Protein AF-A0A6J3MBA7-F1 (afdb_monomer)

pLDDT: mean 80.06, std 13.61, range [48.06, 96.38]

Radius of gyration: 18.8 Å; Cα contacts (8 Å, |Δi|>4): 68; chains: 1; bounding box: 49×23×49 Å

Foldseek 3Di:
DVVVVVVVVVVVVVVLVCCLVPDPDPLRHPVVLPDVPVPDPQPDPPDPVSVVRVVSSVVQVVLQVVLLVVLLVLLVVCVVVVLDPPVVSVVLNVQLNVCCVVPNSVVSSVVSVVVSVVSVPDDRPPD

Structure (mmCIF, N/CA/C/O backbone):
data_AF-A0A6J3MBA7-F1
#
_entry.id   AF-A0A6J3MBA7-F1
#
loop_
_atom_site.group_PDB
_atom_site.id
_atom_site.type_symbol
_atom_site.label_atom_id
_atom_site.label_alt_id
_atom_site.label_comp_id
_atom_site.label_asym_id
_atom_site.label_entity_id
_atom_site.label_seq_id
_atom_site.pdbx_PDB_ins_code
_atom_site.Cartn_x
_atom_site.Cartn_y
_atom_site.Cartn_z
_atom_site.occupancy
_atom_site.B_iso_or_equiv
_atom_site.auth_seq_id
_atom_site.auth_comp_id
_atom_site.auth_asym_id
_atom_site.auth_atom_id
_atom_site.pdbx_PDB_model_num
ATOM 1 N N . MET A 1 1 ? -16.866 -9.740 -17.245 1.00 59.69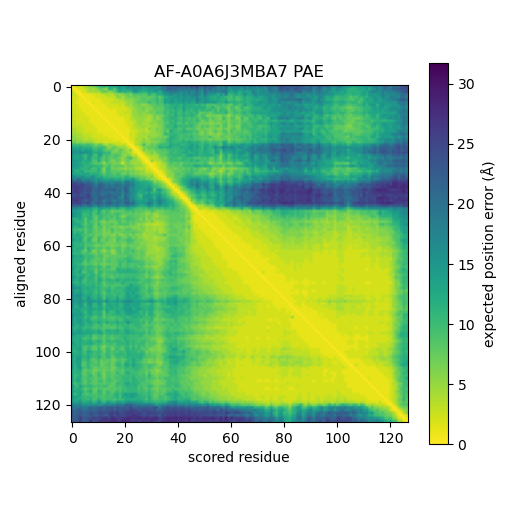 1 MET A N 1
ATOM 2 C CA . MET A 1 1 ? -16.066 -8.520 -17.499 1.00 59.69 1 MET A CA 1
ATOM 3 C C . MET A 1 1 ? -14.992 -8.309 -16.432 1.00 59.69 1 MET A C 1
ATOM 5 O O . MET A 1 1 ? -13.826 -8.290 -16.794 1.00 59.69 1 MET A O 1
ATOM 9 N N . LEU A 1 2 ? -15.342 -8.263 -15.137 1.00 51.62 2 LEU A N 1
ATOM 10 C CA . LEU A 1 2 ? -14.381 -8.080 -14.031 1.00 51.62 2 LEU A CA 1
ATOM 11 C C . LEU A 1 2 ? -13.233 -9.113 -14.023 1.00 51.62 2 LEU A C 1
ATOM 13 O O . LEU A 1 2 ? -12.074 -8.733 -13.914 1.00 51.62 2 LEU A O 1
ATOM 17 N N . ASN A 1 3 ? -13.538 -10.397 -14.247 1.00 66.19 3 ASN A N 1
ATOM 18 C CA . ASN A 1 3 ? -12.523 -11.463 -14.289 1.00 66.19 3 ASN A CA 1
ATOM 19 C C . ASN A 1 3 ? -11.537 -11.323 -15.466 1.00 66.19 3 ASN A C 1
ATOM 21 O O . ASN A 1 3 ? -10.380 -11.706 -15.341 1.00 66.19 3 ASN A O 1
ATOM 25 N N . ILE A 1 4 ? -11.982 -10.760 -16.595 1.00 76.69 4 ILE A N 1
ATOM 26 C CA . ILE A 1 4 ? -11.144 -10.559 -17.788 1.00 76.69 4 ILE A CA 1
ATOM 27 C C . ILE A 1 4 ? -10.196 -9.380 -17.555 1.00 76.69 4 ILE A C 1
ATOM 29 O O . ILE A 1 4 ? -9.001 -9.500 -17.797 1.00 76.69 4 ILE A O 1
ATOM 33 N N . VAL A 1 5 ? -10.718 -8.269 -17.021 1.00 69.62 5 VAL A N 1
ATOM 34 C CA . VAL A 1 5 ? -9.910 -7.093 -16.663 1.00 69.62 5 VAL A CA 1
ATOM 35 C C . VAL A 1 5 ? -8.867 -7.464 -15.609 1.00 69.62 5 VAL A C 1
ATOM 37 O O . VAL A 1 5 ? -7.691 -7.168 -15.787 1.00 69.62 5 VAL A O 1
ATOM 40 N N . PHE A 1 6 ? -9.271 -8.189 -14.561 1.00 68.56 6 PHE A N 1
ATOM 41 C CA . PHE A 1 6 ? -8.347 -8.681 -13.541 1.00 68.56 6 PHE A CA 1
ATOM 42 C C . PHE A 1 6 ? -7.263 -9.590 -14.133 1.00 68.56 6 PHE A C 1
ATOM 44 O O . PHE A 1 6 ? -6.085 -9.398 -13.843 1.00 68.56 6 PHE A O 1
ATOM 51 N N . GLY A 1 7 ? -7.643 -10.539 -14.997 1.00 74.06 7 GLY A N 1
ATOM 52 C CA . GLY A 1 7 ? -6.695 -11.432 -15.666 1.00 74.06 7 GLY A CA 1
ATOM 53 C C . GLY A 1 7 ? -5.671 -10.680 -16.519 1.00 74.06 7 GLY A C 1
ATOM 54 O O . GLY A 1 7 ? -4.479 -10.958 -16.426 1.00 74.06 7 GLY A O 1
ATOM 55 N N . LEU A 1 8 ? -6.108 -9.681 -17.292 1.00 77.94 8 LEU A N 1
ATOM 56 C CA . LEU A 1 8 ? -5.215 -8.840 -18.094 1.00 77.94 8 LEU A CA 1
ATOM 57 C C . LEU A 1 8 ? -4.262 -8.020 -17.216 1.00 77.94 8 LEU A C 1
ATOM 59 O O . LEU A 1 8 ? -3.059 -8.023 -17.464 1.00 77.94 8 LEU A O 1
ATOM 63 N N . CYS A 1 9 ? -4.767 -7.377 -16.159 1.00 72.94 9 CYS A N 1
ATOM 64 C CA . CYS A 1 9 ? -3.930 -6.645 -15.206 1.00 72.94 9 CYS A CA 1
ATOM 65 C C . CYS A 1 9 ? -2.905 -7.560 -14.526 1.00 72.94 9 CYS A C 1
ATOM 67 O O . CYS A 1 9 ? -1.751 -7.172 -14.368 1.00 72.94 9 CYS A O 1
ATOM 69 N N . PHE A 1 10 ? -3.302 -8.780 -14.159 1.00 74.94 10 PHE A N 1
ATOM 70 C CA . PHE A 1 10 ? -2.411 -9.764 -13.553 1.00 74.94 10 PHE A CA 1
ATOM 71 C C . PHE A 1 10 ? -1.298 -10.198 -14.514 1.00 74.94 10 PHE A C 1
ATOM 73 O O . PHE A 1 10 ? -0.133 -10.218 -14.125 1.00 74.94 10 PHE A O 1
ATOM 80 N N . ILE A 1 11 ? -1.627 -10.471 -15.780 1.00 83.31 11 ILE A N 1
ATOM 81 C CA . ILE A 1 11 ? -0.635 -10.816 -16.810 1.00 83.31 11 ILE A CA 1
ATOM 82 C C . ILE A 1 11 ? 0.335 -9.656 -17.041 1.00 83.31 11 ILE A C 1
ATOM 84 O O . ILE A 1 11 ? 1.542 -9.876 -17.071 1.00 83.31 11 ILE A O 1
ATOM 88 N N . VAL A 1 12 ? -0.167 -8.422 -17.154 1.00 81.88 12 VAL A N 1
ATOM 89 C CA . VAL A 1 12 ? 0.680 -7.227 -17.304 1.00 81.88 12 VAL A CA 1
ATOM 90 C C . VAL A 1 12 ? 1.589 -7.053 -16.088 1.00 81.88 12 VAL A C 1
ATOM 92 O O . VAL A 1 12 ? 2.774 -6.769 -16.252 1.00 81.88 12 VAL A O 1
ATOM 95 N N . HIS A 1 13 ? 1.077 -7.277 -14.876 1.00 76.62 13 HIS A N 1
ATOM 96 C CA . HIS A 1 13 ? 1.868 -7.207 -13.651 1.00 76.62 13 HIS A CA 1
ATOM 97 C C . HIS A 1 13 ? 2.972 -8.271 -13.620 1.00 76.62 13 HIS A C 1
ATOM 99 O O . HIS A 1 13 ? 4.121 -7.939 -13.350 1.00 76.62 13 HIS A O 1
ATOM 105 N N . LEU A 1 14 ? 2.661 -9.528 -13.964 1.00 82.00 14 LEU A N 1
ATOM 106 C CA . LEU A 1 14 ? 3.660 -10.596 -14.069 1.00 82.00 14 LEU A CA 1
ATOM 107 C C . LEU A 1 14 ? 4.711 -10.292 -15.139 1.00 82.00 14 LEU A C 1
ATOM 109 O O . LEU A 1 14 ? 5.899 -10.447 -14.875 1.00 82.00 14 LEU A O 1
ATOM 113 N N . ALA A 1 15 ? 4.291 -9.827 -16.316 1.00 82.31 15 ALA A N 1
ATOM 114 C CA . ALA A 1 15 ? 5.194 -9.475 -17.407 1.00 82.31 15 ALA A CA 1
ATOM 115 C C . ALA A 1 15 ? 6.122 -8.313 -17.026 1.00 82.31 15 ALA A C 1
ATOM 117 O O . ALA A 1 15 ? 7.321 -8.370 -17.285 1.00 82.31 15 ALA A O 1
ATOM 118 N N . THR A 1 16 ? 5.584 -7.290 -16.357 1.00 75.81 16 THR A N 1
ATOM 119 C CA . THR A 1 16 ? 6.348 -6.123 -15.892 1.00 75.81 16 THR A CA 1
ATOM 120 C C . THR A 1 16 ? 7.330 -6.522 -14.793 1.00 75.81 16 THR A C 1
ATOM 122 O O . THR A 1 16 ? 8.505 -6.176 -14.862 1.00 75.81 16 THR A O 1
ATOM 125 N N . THR A 1 17 ? 6.880 -7.308 -13.813 1.00 78.50 17 THR A N 1
ATOM 126 C CA . THR A 1 17 ? 7.725 -7.833 -12.733 1.00 78.50 17 THR A CA 1
ATOM 127 C C . THR A 1 17 ? 8.843 -8.711 -13.278 1.00 78.50 17 THR A C 1
ATOM 129 O O . THR A 1 17 ? 9.998 -8.532 -12.898 1.00 78.50 17 THR 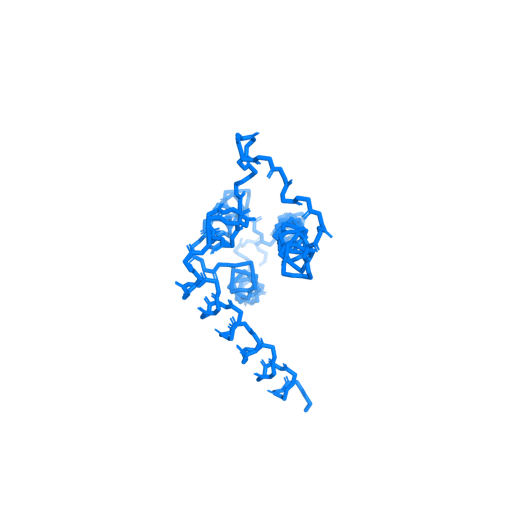A O 1
ATOM 132 N N . TYR A 1 18 ? 8.523 -9.609 -14.214 1.00 81.62 18 TYR A N 1
ATOM 133 C CA . TYR A 1 18 ? 9.512 -10.438 -14.890 1.00 81.62 18 TYR A CA 1
ATOM 134 C C . TYR A 1 18 ? 10.530 -9.577 -15.639 1.00 81.62 18 TYR A C 1
ATOM 136 O O . TYR A 1 18 ? 11.726 -9.724 -15.403 1.00 81.62 18 TYR A O 1
ATOM 144 N N . TRP A 1 19 ? 10.072 -8.626 -16.458 1.00 77.81 19 TRP A N 1
ATOM 145 C CA . TRP A 1 19 ? 10.940 -7.724 -17.214 1.00 77.81 19 TRP A CA 1
ATOM 146 C C . TRP A 1 19 ? 11.915 -6.970 -16.307 1.00 77.81 19 TRP A C 1
ATOM 148 O O . TRP A 1 19 ? 13.122 -7.036 -16.537 1.00 77.81 19 TRP A O 1
ATOM 158 N N . ILE A 1 20 ? 11.419 -6.352 -15.230 1.00 74.12 20 ILE A N 1
ATOM 159 C CA . ILE A 1 20 ? 12.255 -5.638 -14.255 1.00 74.12 20 ILE A CA 1
ATOM 160 C C . ILE A 1 20 ? 13.238 -6.598 -13.573 1.00 74.12 20 ILE A C 1
ATOM 162 O O . ILE A 1 20 ? 14.406 -6.259 -13.427 1.00 74.12 20 ILE A O 1
ATOM 166 N N . SER A 1 21 ? 12.805 -7.806 -13.196 1.00 77.81 21 SER A N 1
ATOM 167 C CA . SER A 1 21 ? 13.676 -8.796 -12.540 1.00 77.81 21 SER A CA 1
ATOM 168 C C . SER A 1 21 ? 14.747 -9.392 -13.463 1.00 77.81 21 SER A C 1
ATOM 170 O O . SER A 1 21 ? 15.823 -9.756 -13.001 1.00 77.81 21 SER A O 1
ATOM 172 N N . SER A 1 22 ? 14.457 -9.484 -14.763 1.00 79.06 22 SER A N 1
ATOM 173 C CA . SER A 1 22 ? 15.363 -10.014 -15.789 1.00 79.06 22 SER A CA 1
ATOM 174 C C . SER A 1 22 ? 16.288 -8.953 -16.392 1.00 79.06 22 SER A C 1
ATOM 176 O O . SER A 1 22 ? 17.202 -9.286 -17.145 1.00 79.06 22 SER A O 1
ATOM 178 N N . SER A 1 23 ? 16.049 -7.674 -16.092 1.00 73.06 23 SER A N 1
ATOM 179 C CA . SER A 1 23 ? 16.841 -6.569 -16.616 1.00 73.06 23 SER A CA 1
ATOM 180 C C . SER A 1 23 ? 18.209 -6.528 -15.940 1.00 73.06 23 SER A C 1
ATOM 182 O O . SER A 1 23 ? 18.315 -6.370 -14.729 1.00 73.06 23 SER A O 1
ATOM 184 N N . SER A 1 24 ? 19.274 -6.602 -16.737 1.00 67.12 24 SER A N 1
ATOM 185 C CA . SER A 1 24 ? 20.655 -6.379 -16.279 1.00 67.12 24 SER A CA 1
ATOM 186 C C . SER A 1 24 ? 21.033 -4.892 -16.230 1.00 67.12 24 SER A C 1
ATOM 188 O O . SER A 1 24 ? 22.195 -4.558 -16.025 1.00 67.12 24 SER A O 1
ATOM 190 N N . SER A 1 25 ? 20.081 -3.993 -16.499 1.00 66.19 25 SER A N 1
ATOM 191 C CA . SER A 1 25 ? 20.318 -2.553 -16.517 1.00 66.19 25 SER A CA 1
ATOM 192 C C . SER A 1 25 ? 20.168 -1.959 -15.121 1.00 66.19 25 SER A C 1
ATOM 194 O O . SER A 1 25 ? 19.090 -2.038 -14.534 1.00 66.19 25 SER A O 1
ATOM 196 N N . ASP A 1 26 ? 21.189 -1.234 -14.660 1.00 64.81 26 ASP A N 1
ATOM 197 C CA . ASP A 1 26 ? 21.142 -0.446 -13.418 1.00 64.81 26 ASP A CA 1
ATOM 198 C C . ASP A 1 26 ? 20.042 0.638 -13.434 1.00 64.81 26 ASP A C 1
ATOM 200 O O . ASP A 1 26 ? 19.675 1.201 -12.398 1.00 64.81 26 ASP A O 1
ATOM 204 N N . ILE A 1 27 ? 19.492 0.946 -14.615 1.00 63.62 27 ILE A N 1
ATOM 205 C CA . ILE A 1 27 ? 18.386 1.891 -14.808 1.00 63.62 27 ILE A CA 1
ATOM 206 C C . ILE A 1 27 ? 17.050 1.296 -14.358 1.00 63.62 27 ILE A C 1
ATOM 208 O O . ILE A 1 27 ? 16.248 1.991 -13.738 1.00 63.62 27 ILE A O 1
ATOM 212 N N . VAL A 1 28 ? 16.829 0.009 -14.622 1.00 64.50 28 VAL A N 1
ATOM 213 C CA . VAL A 1 28 ? 15.550 -0.674 -14.410 1.00 64.50 28 VAL A CA 1
ATOM 214 C C . VAL A 1 28 ? 15.728 -1.675 -13.277 1.00 64.50 28 VAL A C 1
ATOM 216 O O . VAL A 1 28 ? 16.142 -2.808 -13.493 1.00 64.50 28 VAL A O 1
ATOM 219 N N . SER A 1 29 ? 15.424 -1.241 -12.055 1.00 68.88 29 SER A N 1
ATOM 220 C CA . SER A 1 29 ? 15.521 -2.072 -10.854 1.00 68.88 29 SER A CA 1
ATOM 221 C C . SER A 1 29 ? 14.338 -1.834 -9.922 1.00 68.88 29 SER A C 1
ATOM 223 O O . SER A 1 29 ? 13.869 -0.704 -9.765 1.00 68.88 29 SER A O 1
ATOM 225 N N . PHE A 1 30 ? 13.887 -2.900 -9.255 1.00 68.56 30 PHE A N 1
ATOM 226 C CA . PHE A 1 30 ? 12.825 -2.846 -8.249 1.00 68.56 30 PHE A CA 1
ATOM 227 C C . PHE A 1 30 ? 13.131 -1.863 -7.116 1.00 68.56 30 PHE A C 1
ATOM 229 O O . PHE A 1 30 ? 12.233 -1.165 -6.651 1.00 68.56 30 PHE A O 1
ATOM 236 N N . SER A 1 31 ? 1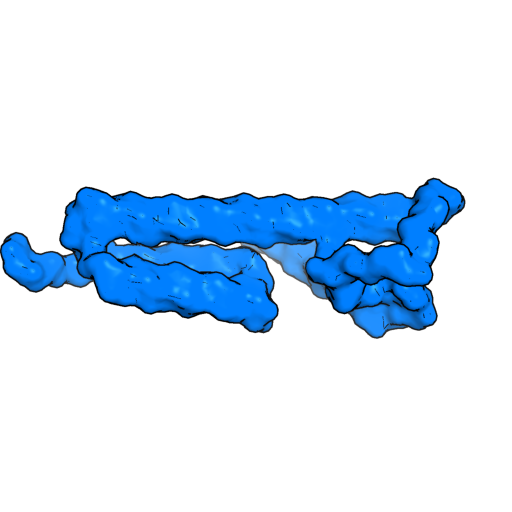4.393 -1.749 -6.695 1.00 66.38 31 SER A N 1
ATOM 237 C CA . SER A 1 31 ? 14.775 -0.812 -5.632 1.00 66.38 31 SER A CA 1
ATOM 238 C C . SER A 1 31 ? 14.590 0.649 -6.054 1.00 66.38 31 SER A C 1
ATOM 240 O O . SER A 1 31 ? 14.219 1.486 -5.231 1.00 66.38 31 SER A O 1
ATOM 242 N N . ARG A 1 32 ? 14.760 0.949 -7.348 1.00 69.00 32 ARG A N 1
ATOM 243 C CA . ARG A 1 32 ? 14.595 2.297 -7.916 1.00 69.00 32 ARG A CA 1
ATOM 244 C C . ARG A 1 32 ? 13.131 2.691 -8.128 1.00 69.00 32 ARG A C 1
ATOM 246 O O . ARG A 1 32 ? 12.849 3.875 -8.289 1.00 69.00 32 ARG A O 1
ATOM 253 N N . LEU A 1 33 ? 12.197 1.735 -8.076 1.00 68.25 33 LEU A N 1
ATOM 254 C CA . LEU A 1 33 ? 10.758 2.034 -8.057 1.00 68.25 33 LEU A CA 1
ATOM 255 C C . LEU A 1 33 ? 10.327 2.697 -6.746 1.00 68.25 33 LEU A C 1
ATOM 257 O O . LEU A 1 33 ? 9.416 3.519 -6.753 1.00 68.25 33 LEU A O 1
ATOM 261 N N . LEU A 1 34 ? 10.979 2.349 -5.633 1.00 65.44 34 LEU A N 1
ATOM 262 C CA . LEU A 1 34 ? 10.583 2.786 -4.291 1.00 65.44 34 LEU A CA 1
ATOM 263 C C . LEU A 1 34 ? 11.518 3.846 -3.702 1.00 65.44 34 LEU A C 1
ATOM 265 O O . LEU A 1 34 ? 11.060 4.710 -2.959 1.00 65.44 34 LEU A O 1
ATOM 269 N N . ILE A 1 35 ? 12.812 3.801 -4.029 1.00 63.88 35 ILE A N 1
ATOM 270 C CA . ILE A 1 35 ? 13.818 4.709 -3.473 1.00 63.88 35 ILE A CA 1
ATOM 271 C C . ILE A 1 35 ? 14.353 5.608 -4.591 1.00 63.88 35 ILE A C 1
ATOM 273 O O . ILE A 1 35 ? 15.048 5.118 -5.489 1.00 63.88 35 ILE A O 1
ATOM 277 N N . PRO A 1 36 ? 14.087 6.927 -4.536 1.00 57.09 36 PRO A N 1
ATOM 278 C CA . PRO A 1 36 ? 14.791 7.903 -5.353 1.00 57.09 36 PRO A CA 1
ATOM 279 C C . PRO A 1 36 ? 16.289 7.840 -5.058 1.00 57.09 36 PRO A C 1
ATOM 281 O O . PRO A 1 36 ? 16.763 8.368 -4.058 1.00 57.09 36 PRO A O 1
ATOM 284 N N . THR A 1 37 ? 17.049 7.152 -5.902 1.00 56.28 37 THR A N 1
ATOM 285 C CA . THR A 1 37 ? 18.509 7.137 -5.800 1.00 56.28 37 THR A CA 1
ATOM 286 C C . THR A 1 37 ? 19.025 8.430 -6.421 1.00 56.28 37 THR A C 1
ATOM 288 O O . THR A 1 37 ? 18.919 8.617 -7.628 1.00 56.28 37 THR A O 1
ATOM 291 N N . TYR A 1 38 ? 19.532 9.336 -5.582 1.00 48.06 38 TYR A N 1
ATOM 292 C CA . TYR A 1 38 ? 19.980 10.679 -5.976 1.00 48.06 38 TYR A CA 1
ATOM 293 C C . TYR A 1 38 ? 21.317 10.670 -6.748 1.00 48.06 38 TYR A C 1
ATOM 295 O O . TYR A 1 38 ? 21.654 11.647 -7.407 1.00 48.06 38 TYR A O 1
ATOM 303 N N . GLU A 1 39 ? 22.081 9.571 -6.677 1.00 48.66 39 GLU A N 1
ATOM 304 C CA . GLU A 1 39 ? 23.466 9.507 -7.181 1.00 48.66 39 GLU A CA 1
ATOM 305 C C . GLU A 1 39 ? 23.629 8.949 -8.601 1.00 48.66 39 GLU A C 1
ATOM 307 O O . GLU A 1 39 ? 24.710 9.039 -9.177 1.00 48.66 39 GLU A O 1
ATOM 312 N N . VAL A 1 40 ? 22.572 8.411 -9.207 1.00 53.28 40 VAL A N 1
ATOM 313 C CA . VAL A 1 40 ? 22.613 7.988 -10.611 1.00 53.28 40 VAL A CA 1
ATOM 314 C C . VAL A 1 40 ? 21.840 9.030 -11.388 1.00 53.28 40 VAL A C 1
ATOM 316 O O . VAL A 1 40 ? 20.647 9.184 -11.127 1.00 53.28 40 VAL A O 1
ATOM 319 N N . ALA A 1 41 ? 22.511 9.742 -12.302 1.00 56.12 41 ALA A N 1
ATOM 320 C CA . ALA A 1 41 ? 21.872 10.706 -13.194 1.00 56.12 41 ALA A CA 1
ATOM 321 C C . ALA A 1 41 ? 20.518 10.141 -13.640 1.00 56.12 41 ALA A C 1
ATOM 323 O O . ALA A 1 41 ? 20.479 9.028 -14.177 1.00 56.12 41 ALA A O 1
ATOM 324 N N . GLU A 1 42 ? 19.425 10.854 -13.323 1.00 55.84 42 GLU A N 1
ATOM 325 C CA . GLU A 1 42 ? 18.085 10.509 -13.810 1.00 55.84 42 GLU A CA 1
ATOM 326 C C . GLU A 1 42 ? 18.264 10.156 -15.286 1.00 55.84 42 GLU A C 1
ATOM 328 O O . GLU A 1 42 ? 18.882 10.954 -16.008 1.00 55.84 42 GLU A O 1
ATOM 333 N N . PRO A 1 43 ? 17.888 8.931 -15.703 1.00 54.31 43 PRO A N 1
ATOM 334 C CA . PRO A 1 43 ? 18.187 8.482 -17.045 1.00 54.31 43 PRO A CA 1
ATOM 335 C C . PRO A 1 43 ? 17.633 9.557 -17.967 1.00 54.31 43 PRO A C 1
ATOM 337 O O . PRO A 1 43 ? 16.446 9.892 -17.888 1.00 54.31 43 PRO A O 1
ATOM 340 N N . ARG A 1 44 ? 18.509 10.181 -18.768 1.00 55.88 44 ARG A N 1
ATOM 341 C CA . ARG A 1 44 ? 18.036 11.102 -19.798 1.00 55.88 44 ARG A CA 1
ATOM 342 C C . ARG A 1 44 ? 16.939 10.336 -20.527 1.00 55.88 44 ARG A C 1
ATOM 344 O O . ARG A 1 44 ? 17.093 9.148 -20.792 1.00 55.88 44 ARG A O 1
ATOM 351 N N . ALA A 1 45 ? 15.799 10.967 -20.779 1.00 57.47 45 ALA A N 1
ATOM 352 C CA . ALA A 1 45 ? 14.686 10.324 -21.475 1.00 57.47 45 ALA A CA 1
ATOM 353 C C . ALA A 1 45 ? 15.013 10.085 -22.969 1.00 57.47 45 ALA A C 1
ATOM 355 O O . ALA A 1 45 ? 14.160 10.243 -23.833 1.00 57.47 45 ALA A O 1
ATOM 356 N N . ASP A 1 46 ? 16.269 9.768 -23.286 1.00 64.94 46 ASP A N 1
ATOM 357 C CA . ASP A 1 46 ? 16.786 9.502 -24.619 1.00 64.94 46 ASP A CA 1
ATOM 358 C C . ASP A 1 46 ? 16.384 8.108 -25.120 1.00 64.94 46 ASP A C 1
ATOM 360 O O . ASP A 1 46 ? 16.426 7.850 -26.322 1.00 64.94 46 ASP A O 1
ATOM 364 N N . THR A 1 47 ? 15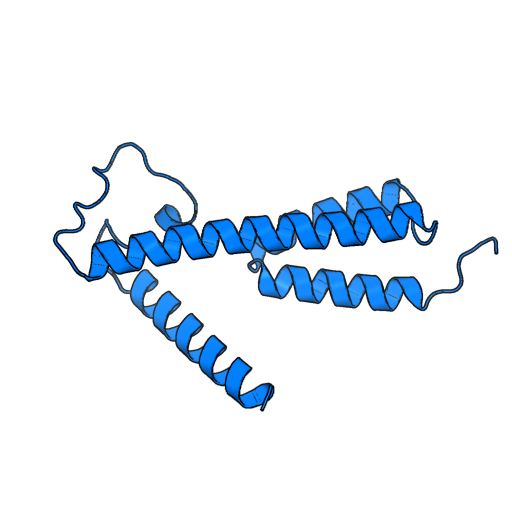.909 7.234 -24.225 1.00 73.62 47 THR A N 1
ATOM 365 C CA . THR A 1 47 ? 15.363 5.919 -24.565 1.00 73.62 47 THR A CA 1
ATOM 366 C C . THR A 1 47 ? 13.912 5.753 -24.104 1.00 73.62 47 THR A C 1
ATOM 368 O O . THR A 1 47 ? 13.514 6.182 -23.019 1.00 73.62 47 THR A O 1
ATOM 371 N N . ILE A 1 48 ? 13.109 5.054 -24.918 1.00 79.69 48 ILE A N 1
ATOM 372 C CA . ILE A 1 48 ? 11.706 4.718 -24.602 1.00 79.69 48 ILE A CA 1
ATOM 373 C C . ILE A 1 48 ? 11.613 3.941 -23.279 1.00 79.69 48 ILE A C 1
ATOM 375 O O . ILE A 1 48 ? 10.700 4.170 -22.491 1.00 79.69 48 ILE A O 1
ATOM 379 N N . ALA A 1 49 ? 12.577 3.057 -23.007 1.00 72.81 49 ALA A N 1
ATOM 380 C CA . ALA A 1 49 ? 12.620 2.271 -21.777 1.00 72.81 49 ALA A CA 1
ATOM 381 C C . ALA A 1 49 ? 12.784 3.148 -20.523 1.00 72.81 49 ALA A C 1
ATOM 383 O O . ALA A 1 49 ? 12.057 2.947 -19.551 1.00 72.81 49 ALA A O 1
ATOM 384 N N . ALA A 1 50 ? 13.676 4.146 -20.555 1.00 71.62 50 ALA A N 1
ATOM 385 C CA . ALA A 1 50 ? 13.846 5.097 -19.457 1.00 71.62 50 ALA A CA 1
ATOM 386 C C . ALA A 1 50 ? 12.568 5.910 -19.209 1.00 71.62 50 ALA A C 1
ATOM 388 O O . ALA A 1 50 ? 12.132 6.051 -18.069 1.00 71.62 50 ALA A O 1
ATOM 389 N N . PHE A 1 51 ? 11.921 6.381 -20.279 1.00 77.62 51 PHE A N 1
ATOM 390 C CA . PHE A 1 51 ? 10.664 7.121 -20.180 1.00 77.62 51 PHE A CA 1
ATOM 391 C C . PHE A 1 51 ? 9.530 6.274 -19.575 1.00 77.62 51 PHE A C 1
ATOM 393 O O . PHE A 1 51 ? 8.851 6.720 -18.649 1.00 77.62 51 PHE A O 1
ATOM 400 N N . MET A 1 52 ? 9.363 5.030 -20.040 1.00 78.38 52 MET A N 1
ATOM 401 C CA . MET A 1 52 ? 8.378 4.090 -19.489 1.00 78.38 52 MET A CA 1
ATOM 402 C C . MET A 1 52 ? 8.653 3.765 -18.017 1.00 78.38 52 MET A C 1
ATOM 404 O O . MET A 1 52 ? 7.719 3.718 -17.219 1.00 78.38 52 MET A O 1
ATOM 408 N N . PHE A 1 53 ? 9.921 3.590 -17.635 1.00 76.12 53 PHE A N 1
ATOM 409 C CA . PHE A 1 53 ? 10.302 3.336 -16.246 1.00 76.12 53 PHE A CA 1
ATOM 410 C C . PHE A 1 53 ? 9.981 4.525 -15.332 1.00 76.12 53 PHE A C 1
ATOM 412 O O . PHE A 1 53 ? 9.439 4.332 -14.245 1.00 76.12 53 PHE A O 1
ATOM 419 N N . THR A 1 54 ? 10.239 5.757 -15.781 1.00 78.81 54 THR A N 1
ATOM 420 C CA . THR A 1 54 ? 9.891 6.971 -15.030 1.00 78.81 54 THR A CA 1
ATOM 421 C C . THR A 1 54 ? 8.384 7.096 -14.824 1.00 78.81 54 THR A C 1
ATOM 423 O O . THR A 1 54 ? 7.950 7.355 -13.702 1.00 78.81 54 THR A O 1
ATOM 426 N N . ILE A 1 55 ? 7.573 6.864 -15.864 1.00 82.00 55 ILE A N 1
ATOM 427 C CA . ILE A 1 55 ? 6.107 6.848 -15.728 1.00 82.00 55 ILE A CA 1
ATOM 428 C C . ILE A 1 55 ? 5.681 5.791 -14.713 1.00 82.00 55 ILE A C 1
ATOM 430 O O . ILE A 1 55 ? 4.941 6.104 -13.785 1.00 82.00 55 ILE A O 1
ATOM 434 N N . LEU A 1 56 ? 6.177 4.561 -14.861 1.00 81.31 56 LEU A N 1
ATOM 435 C CA . LEU A 1 56 ? 5.803 3.444 -13.999 1.00 81.31 56 LEU A CA 1
ATOM 436 C C . LEU A 1 56 ? 6.180 3.699 -12.535 1.00 81.31 56 LEU A C 1
ATOM 438 O O . LEU A 1 56 ? 5.413 3.378 -11.633 1.00 81.31 56 LEU A O 1
ATOM 442 N N . ARG A 1 57 ? 7.336 4.318 -12.289 1.00 81.12 57 ARG A N 1
ATOM 443 C CA . ARG A 1 57 ? 7.787 4.718 -10.953 1.00 81.12 57 ARG A CA 1
ATOM 444 C C . ARG A 1 57 ? 6.832 5.722 -10.307 1.00 81.12 57 ARG A C 1
ATOM 446 O O . ARG A 1 57 ? 6.430 5.523 -9.162 1.00 81.12 57 ARG A O 1
ATOM 453 N N . TRP A 1 58 ? 6.457 6.781 -11.025 1.00 81.31 58 TRP A N 1
ATOM 454 C CA . TRP A 1 58 ? 5.527 7.785 -10.501 1.00 81.31 58 TRP A CA 1
ATOM 455 C C . TRP A 1 58 ? 4.117 7.227 -10.321 1.00 81.31 58 TRP A C 1
ATOM 457 O O . TRP A 1 58 ? 3.510 7.458 -9.279 1.00 81.31 58 TRP A O 1
ATOM 467 N N . ASP A 1 59 ? 3.622 6.451 -11.283 1.00 84.12 59 ASP A N 1
ATOM 468 C CA . ASP A 1 59 ? 2.326 5.774 -11.195 1.00 84.12 59 ASP A CA 1
ATOM 469 C C . ASP A 1 59 ? 2.264 4.836 -9.980 1.00 84.12 59 ASP A C 1
ATOM 471 O O . ASP A 1 59 ? 1.318 4.881 -9.188 1.00 84.12 59 ASP A O 1
AT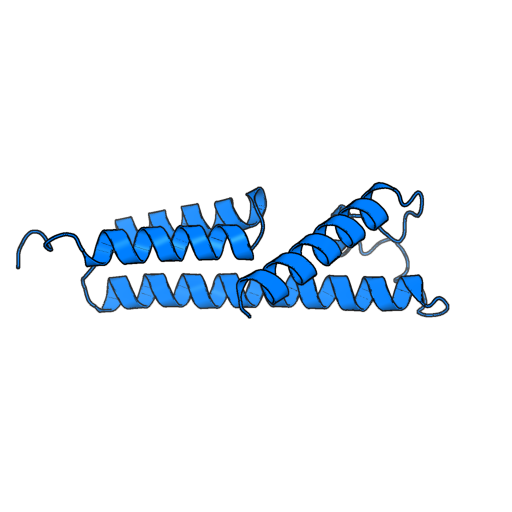OM 475 N N . HIS A 1 60 ? 3.327 4.060 -9.752 1.00 82.62 60 HIS A N 1
ATOM 476 C CA . HIS A 1 60 ? 3.436 3.185 -8.592 1.00 82.62 60 HIS A CA 1
ATOM 477 C C . HIS A 1 60 ? 3.444 3.972 -7.276 1.00 82.62 60 HIS A C 1
ATOM 479 O O . HIS A 1 60 ? 2.709 3.631 -6.346 1.00 82.62 60 HIS A O 1
ATOM 485 N N . LEU A 1 61 ? 4.219 5.059 -7.203 1.00 83.88 61 LEU A N 1
ATOM 486 C CA . LEU A 1 61 ? 4.285 5.915 -6.020 1.00 83.88 61 LEU A CA 1
ATOM 487 C C . LEU A 1 61 ? 2.930 6.569 -5.714 1.00 83.88 61 LEU A C 1
ATOM 489 O O . LEU A 1 61 ? 2.463 6.513 -4.575 1.00 83.88 61 LEU A O 1
ATOM 493 N N . PHE A 1 62 ? 2.269 7.147 -6.720 1.00 86.38 62 PHE A N 1
ATOM 494 C CA . PHE A 1 62 ? 0.942 7.738 -6.555 1.00 86.38 62 PHE A CA 1
ATOM 495 C C . PHE A 1 62 ? -0.103 6.695 -6.171 1.00 86.38 62 PHE A C 1
ATOM 497 O O . PHE A 1 62 ? -0.952 6.982 -5.331 1.00 86.38 62 PHE A O 1
ATOM 504 N N . THR A 1 63 ? -0.011 5.475 -6.702 1.00 87.56 63 THR A N 1
ATOM 505 C CA . THR A 1 63 ? -0.892 4.365 -6.318 1.00 87.56 63 THR A CA 1
ATOM 506 C C . THR A 1 63 ? -0.718 3.990 -4.846 1.00 87.56 63 THR A C 1
ATOM 508 O O . THR A 1 63 ? -1.712 3.858 -4.129 1.00 87.56 63 THR A O 1
ATOM 511 N N . ILE A 1 64 ? 0.526 3.871 -4.361 1.00 87.19 64 ILE A N 1
ATOM 512 C CA . ILE A 1 64 ? 0.811 3.608 -2.940 1.00 87.19 64 ILE A CA 1
ATOM 513 C C . ILE A 1 64 ? 0.223 4.721 -2.069 1.00 87.19 64 ILE A C 1
ATOM 515 O O . ILE A 1 64 ? -0.491 4.438 -1.107 1.00 87.19 64 ILE A O 1
ATOM 519 N N . ILE A 1 65 ? 0.473 5.986 -2.418 1.00 89.50 65 ILE A N 1
ATOM 520 C CA . ILE A 1 65 ? -0.037 7.135 -1.658 1.00 89.50 65 ILE A CA 1
ATOM 521 C C . ILE A 1 65 ? -1.568 7.139 -1.658 1.00 89.50 65 ILE A C 1
ATOM 523 O O . ILE A 1 65 ? -2.178 7.264 -0.598 1.00 89.50 65 ILE A O 1
ATOM 527 N N . ALA A 1 66 ? -2.200 6.961 -2.818 1.00 92.19 66 ALA A N 1
ATOM 528 C CA . ALA A 1 66 ? -3.651 6.963 -2.950 1.00 92.19 66 ALA A CA 1
ATOM 529 C C . ALA A 1 66 ? -4.296 5.860 -2.104 1.00 92.19 66 ALA A C 1
ATOM 531 O O . ALA A 1 66 ? -5.266 6.119 -1.389 1.00 92.19 66 ALA A O 1
ATOM 532 N N . PHE A 1 67 ? -3.748 4.642 -2.128 1.00 92.31 67 PHE A N 1
ATOM 533 C CA . PHE A 1 67 ? -4.291 3.537 -1.339 1.00 92.31 67 PHE A CA 1
ATOM 534 C C . PHE A 1 67 ? -4.006 3.709 0.147 1.00 92.31 67 PHE A C 1
ATOM 536 O O . PHE A 1 67 ? -4.881 3.414 0.962 1.00 92.31 67 PHE A O 1
ATOM 543 N N . TRP A 1 68 ? -2.841 4.248 0.515 1.00 92.25 68 TRP A N 1
ATOM 544 C CA . TRP A 1 68 ? -2.553 4.601 1.898 1.00 92.25 68 TRP A CA 1
ATOM 545 C C . TRP A 1 68 ? -3.544 5.641 2.425 1.00 92.25 68 TRP A C 1
ATOM 547 O O . TRP A 1 68 ? -4.163 5.400 3.459 1.00 92.25 68 TRP A O 1
ATOM 557 N N . VAL A 1 69 ? -3.780 6.736 1.695 1.00 94.75 69 VAL A N 1
ATOM 558 C CA . VAL A 1 69 ? -4.748 7.783 2.064 1.00 94.75 69 VAL A CA 1
ATOM 559 C C . VAL A 1 69 ? -6.167 7.220 2.147 1.00 94.75 69 VAL A C 1
ATOM 561 O O . VAL A 1 69 ? -6.851 7.434 3.147 1.00 94.75 69 VAL A O 1
ATOM 564 N N . TYR A 1 70 ? -6.609 6.463 1.140 1.00 94.56 70 TYR A N 1
ATOM 565 C CA . TYR A 1 70 ? -7.952 5.884 1.121 1.00 94.56 70 TYR A CA 1
ATOM 566 C C . TYR A 1 70 ? -8.172 4.882 2.264 1.00 94.56 70 TYR A C 1
ATOM 568 O O . TYR A 1 70 ? -9.171 4.963 2.982 1.00 94.56 70 TYR A O 1
ATOM 576 N N . GLY A 1 71 ? -7.231 3.957 2.475 1.00 93.69 71 GLY A N 1
ATOM 577 C CA . GLY A 1 71 ? -7.317 2.981 3.559 1.00 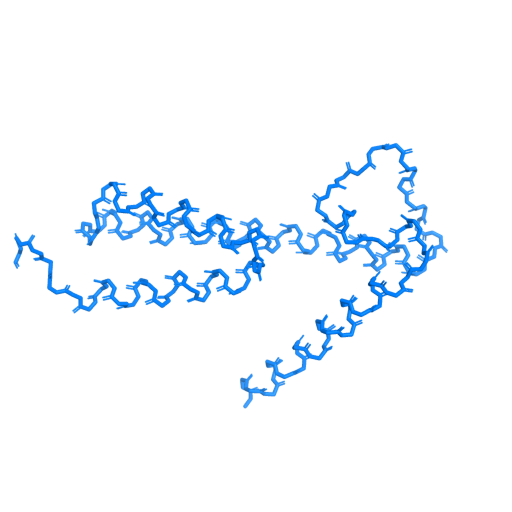93.69 71 GLY A CA 1
ATOM 578 C C . GLY A 1 71 ? -7.303 3.653 4.932 1.00 93.69 71 GLY A C 1
ATOM 579 O O . GLY A 1 71 ? -8.120 3.330 5.794 1.00 93.69 71 GLY A O 1
ATOM 580 N N . SER A 1 72 ? -6.450 4.665 5.094 1.00 94.25 72 SER A N 1
ATOM 581 C CA . SER A 1 72 ? -6.380 5.501 6.293 1.00 94.25 72 SER A CA 1
ATOM 582 C C . SER A 1 72 ? -7.705 6.192 6.593 1.00 94.25 72 SER A C 1
ATOM 584 O O . SER A 1 72 ? -8.235 6.102 7.703 1.00 94.25 72 SER A O 1
ATOM 586 N N . PHE A 1 73 ? -8.277 6.842 5.581 1.00 96.06 73 PHE A N 1
ATOM 587 C CA . PHE A 1 73 ? -9.576 7.488 5.678 1.00 96.06 73 PHE A CA 1
ATOM 588 C C . PHE A 1 73 ? -10.665 6.485 6.074 1.00 96.06 73 PHE A C 1
ATOM 590 O O . PHE A 1 73 ? -11.411 6.748 7.013 1.00 96.06 73 PHE A O 1
ATOM 597 N N . SER A 1 74 ? -10.695 5.295 5.460 1.00 95.12 74 SER A N 1
ATOM 598 C CA . SER A 1 74 ? -11.671 4.252 5.800 1.00 95.12 74 SER A CA 1
ATOM 599 C C . SER A 1 74 ? -11.596 3.828 7.273 1.00 95.12 74 SER A C 1
ATOM 601 O O . SER A 1 74 ? -12.638 3.621 7.894 1.00 95.12 74 SER A O 1
ATOM 603 N N . VAL A 1 75 ? -10.396 3.701 7.851 1.00 96.38 75 VAL A N 1
ATOM 604 C CA . VAL A 1 75 ? -10.229 3.360 9.277 1.00 96.38 75 VAL A CA 1
ATOM 605 C C . VAL A 1 75 ? -10.688 4.515 10.175 1.00 96.38 75 VAL A C 1
ATOM 607 O O . VAL A 1 75 ? -11.376 4.289 11.174 1.00 96.38 75 VAL A O 1
ATOM 610 N N . LEU A 1 76 ? -10.363 5.761 9.814 1.00 95.94 76 LEU A N 1
ATOM 611 C CA . LEU A 1 76 ? -10.805 6.944 10.560 1.00 95.94 76 LEU A CA 1
ATOM 612 C C . LEU A 1 76 ? -12.323 7.096 10.550 1.00 95.94 76 LEU A C 1
ATOM 614 O O . LEU A 1 76 ? -12.894 7.412 11.592 1.00 95.94 76 LEU A O 1
ATOM 618 N N . THR A 1 77 ? -12.982 6.824 9.422 1.00 95.62 77 THR A N 1
ATOM 619 C CA . THR A 1 77 ? -14.446 6.831 9.336 1.00 95.62 77 THR A CA 1
ATOM 620 C C . THR A 1 77 ? -15.049 5.809 10.295 1.00 95.62 77 THR A C 1
ATOM 622 O O . THR A 1 77 ? -15.926 6.165 11.075 1.00 95.62 77 THR A O 1
ATOM 625 N N . MET A 1 78 ? -14.534 4.574 10.338 1.00 94.69 78 MET A N 1
ATOM 626 C CA . MET A 1 78 ? -15.020 3.561 11.287 1.00 94.69 78 MET A CA 1
ATOM 627 C C . MET A 1 78 ? -14.858 3.995 12.746 1.00 94.69 78 MET A C 1
ATOM 629 O O . MET A 1 78 ? -15.752 3.769 13.565 1.00 94.69 78 MET A O 1
ATOM 633 N N . ARG A 1 79 ? -13.728 4.631 13.080 1.00 95.56 79 ARG A N 1
ATOM 634 C CA . ARG A 1 79 ? -13.497 5.185 14.420 1.00 95.56 79 ARG A CA 1
ATOM 635 C C . ARG A 1 79 ? -14.465 6.329 14.714 1.00 95.56 79 ARG A C 1
ATOM 637 O O . ARG A 1 79 ? -15.017 6.386 15.807 1.00 95.56 79 ARG A O 1
ATOM 644 N N . GLY A 1 80 ? -14.671 7.236 13.760 1.00 94.12 80 GLY A N 1
ATOM 645 C CA . GLY A 1 80 ? -15.598 8.366 13.881 1.00 94.12 80 GLY A CA 1
ATOM 646 C C . GLY A 1 80 ? -17.050 7.924 14.069 1.00 94.12 80 GLY A C 1
ATOM 647 O O . GLY A 1 80 ? -17.779 8.531 14.845 1.00 94.12 80 GLY A O 1
ATOM 648 N N . SER A 1 81 ? -17.441 6.816 13.440 1.00 93.25 81 SER A N 1
ATOM 649 C CA . SER A 1 81 ? -18.757 6.191 13.604 1.00 93.25 81 SER A CA 1
ATOM 650 C C . SER A 1 81 ? -18.896 5.351 14.882 1.00 93.25 81 SER A C 1
ATOM 652 O O . SER A 1 81 ? -19.966 4.800 15.129 1.00 93.25 81 SER A O 1
ATOM 654 N N . GLY A 1 82 ? -17.840 5.226 15.694 1.00 92.50 82 GLY A N 1
ATOM 655 C CA . GLY A 1 82 ? -17.850 4.429 16.924 1.00 92.50 82 GLY A CA 1
ATOM 656 C C . GLY A 1 82 ? -17.888 2.913 16.701 1.00 92.50 82 GLY A C 1
ATOM 657 O O . GLY A 1 82 ? -18.169 2.177 17.640 1.00 92.50 82 GLY A O 1
ATOM 658 N N . ILE A 1 83 ? -17.602 2.438 15.482 1.00 93.06 83 ILE A N 1
ATOM 659 C CA . ILE A 1 83 ? -17.557 1.003 15.145 1.00 93.06 83 ILE A CA 1
ATOM 660 C C . ILE A 1 83 ? -16.318 0.352 15.772 1.00 93.06 83 ILE A C 1
ATOM 662 O O . ILE A 1 83 ? -16.350 -0.804 16.187 1.00 93.06 83 ILE A O 1
ATOM 666 N N . ILE A 1 84 ? -15.214 1.100 15.848 1.00 94.56 84 ILE A N 1
ATOM 667 C CA . ILE A 1 84 ? -13.942 0.639 16.410 1.00 94.56 84 ILE A CA 1
ATOM 668 C C . ILE A 1 84 ? -13.390 1.637 17.427 1.00 94.56 84 ILE A C 1
ATOM 670 O O . ILE A 1 84 ? -13.627 2.843 17.347 1.00 94.56 84 ILE A O 1
ATOM 674 N N . THR A 1 85 ? -12.591 1.134 18.367 1.00 94.81 85 THR A N 1
ATOM 675 C CA . THR A 1 85 ? -11.866 1.961 19.340 1.00 94.81 85 THR A CA 1
ATOM 676 C C . THR A 1 85 ? -10.623 2.604 18.719 1.00 94.81 85 THR A C 1
ATOM 678 O O . THR A 1 85 ? -10.088 2.115 17.722 1.00 94.81 85 THR A O 1
ATOM 681 N N . SER A 1 86 ? -10.089 3.659 19.347 1.00 94.69 86 SER A N 1
ATOM 682 C CA . SER A 1 86 ? -8.832 4.294 18.909 1.00 94.69 86 SER A CA 1
ATOM 683 C C . SER A 1 86 ? -7.659 3.305 18.855 1.00 94.69 86 SER A C 1
ATOM 685 O O . SER A 1 86 ? -6.848 3.356 17.937 1.00 94.69 86 SER A O 1
ATOM 687 N N . MET A 1 87 ? -7.594 2.360 19.800 1.00 93.69 87 MET A N 1
ATOM 688 C CA . MET A 1 87 ? -6.554 1.327 19.818 1.00 93.69 87 MET A CA 1
ATOM 689 C C . MET A 1 87 ? -6.699 0.348 18.644 1.00 93.69 87 MET A C 1
ATOM 691 O O . MET A 1 87 ? -5.708 -0.034 18.026 1.00 93.69 87 MET A O 1
ATOM 695 N N . SER A 1 88 ? -7.933 -0.048 18.309 1.00 93.69 88 SER A N 1
ATOM 696 C CA . SER A 1 88 ? -8.201 -0.893 17.139 1.00 93.69 88 SER A CA 1
ATOM 697 C C . SER A 1 88 ? -7.860 -0.167 15.836 1.00 93.69 88 SER A C 1
ATOM 699 O O . SER A 1 88 ? -7.233 -0.767 14.965 1.00 93.69 88 SER A O 1
ATOM 701 N N . ALA A 1 89 ? -8.170 1.130 15.745 1.00 94.56 89 ALA A N 1
ATOM 702 C CA . ALA A 1 89 ? -7.792 1.959 14.608 1.00 94.56 89 ALA A CA 1
ATOM 703 C C . ALA A 1 89 ? -6.269 1.975 14.410 1.00 94.56 89 ALA A C 1
ATOM 705 O O . ALA A 1 89 ? -5.805 1.633 13.328 1.00 94.56 89 ALA A O 1
ATOM 706 N N . ILE A 1 90 ? -5.483 2.273 15.453 1.00 96.31 90 ILE A N 1
ATOM 707 C CA . ILE A 1 90 ? -4.008 2.287 15.374 1.00 96.31 90 ILE A CA 1
ATOM 708 C C . ILE A 1 90 ? -3.459 0.929 14.912 1.00 96.31 90 ILE A C 1
ATOM 710 O O . ILE A 1 90 ? -2.592 0.878 14.041 1.00 96.31 90 ILE A O 1
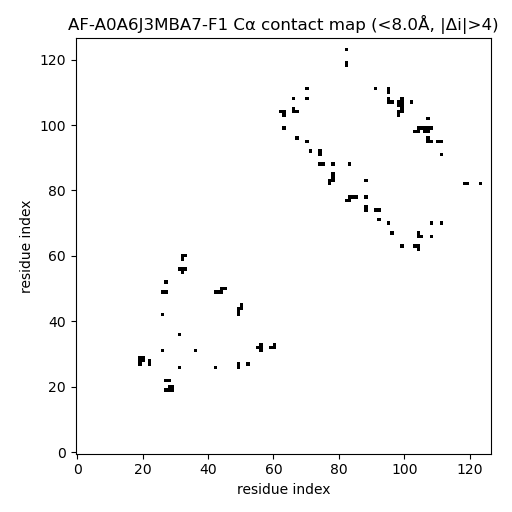ATOM 714 N N . LYS A 1 91 ? -3.988 -0.181 15.446 1.00 95.75 91 LYS A N 1
ATOM 715 C CA . LYS A 1 91 ? -3.584 -1.532 15.024 1.00 95.75 91 LYS A CA 1
ATOM 716 C C . LYS A 1 91 ? -3.904 -1.796 13.553 1.00 95.75 91 LYS A C 1
ATOM 718 O O . LYS A 1 91 ? -3.051 -2.317 12.842 1.00 95.75 91 LYS A O 1
ATOM 723 N N . ALA A 1 92 ? -5.098 -1.423 13.092 1.00 94.62 92 ALA A N 1
ATOM 724 C CA . ALA A 1 92 ? -5.503 -1.586 11.697 1.00 94.62 92 ALA A CA 1
ATOM 725 C C . ALA A 1 92 ? -4.633 -0.742 10.753 1.00 94.62 92 ALA A C 1
ATOM 727 O O . ALA A 1 92 ? -4.172 -1.243 9.733 1.00 94.62 92 ALA A O 1
ATOM 728 N N . PHE A 1 93 ? -4.336 0.500 11.136 1.00 94.75 93 PHE A N 1
ATOM 729 C CA . PHE A 1 93 ? -3.417 1.391 10.431 1.00 94.75 93 PHE A CA 1
ATOM 730 C C . PHE A 1 93 ? -2.008 0.810 10.293 1.00 94.75 93 PHE A C 1
ATOM 732 O O . PHE A 1 93 ? -1.452 0.774 9.192 1.00 94.75 93 PHE A O 1
ATOM 739 N N . GLY A 1 94 ? -1.435 0.342 11.406 1.00 94.06 94 GLY A N 1
ATOM 740 C CA . GLY A 1 94 ? -0.111 -0.274 11.422 1.00 94.06 94 GLY A CA 1
ATOM 741 C C . GLY A 1 94 ? -0.070 -1.539 10.568 1.00 94.06 94 GLY A C 1
ATOM 742 O O . GLY A 1 94 ? 0.793 -1.668 9.703 1.00 94.06 94 GLY A O 1
ATOM 743 N N . ALA A 1 95 ? -1.049 -2.432 10.741 1.00 95.00 95 ALA A N 1
ATOM 744 C CA . ALA A 1 95 ? -1.157 -3.662 9.960 1.00 95.00 95 ALA A CA 1
ATOM 745 C C . ALA A 1 95 ? -1.323 -3.385 8.458 1.00 95.00 95 ALA A C 1
ATOM 747 O O . ALA A 1 95 ? -0.662 -4.024 7.646 1.00 95.00 95 ALA A O 1
ATOM 748 N N . PHE A 1 96 ? -2.152 -2.408 8.083 1.00 95.00 96 PHE A N 1
ATOM 749 C CA . PHE A 1 96 ? -2.344 -2.013 6.689 1.00 95.00 96 PHE A CA 1
ATOM 750 C C . PHE A 1 96 ? -1.065 -1.439 6.075 1.00 95.00 96 PHE A C 1
ATOM 752 O O . PHE A 1 96 ? -0.687 -1.832 4.975 1.00 95.00 96 PHE A O 1
ATOM 759 N N . THR A 1 97 ? -0.363 -0.561 6.795 1.00 93.31 97 THR A N 1
ATOM 760 C CA . THR A 1 97 ? 0.900 0.028 6.321 1.00 93.31 97 THR A CA 1
ATOM 761 C C . THR A 1 97 ? 1.967 -1.050 6.117 1.00 93.31 97 THR A C 1
ATOM 763 O O . THR A 1 97 ? 2.599 -1.096 5.065 1.00 93.31 97 THR A O 1
ATOM 766 N N . LEU A 1 98 ? 2.122 -1.974 7.071 1.00 91.75 98 LEU A N 1
ATOM 767 C CA . LEU A 1 98 ? 3.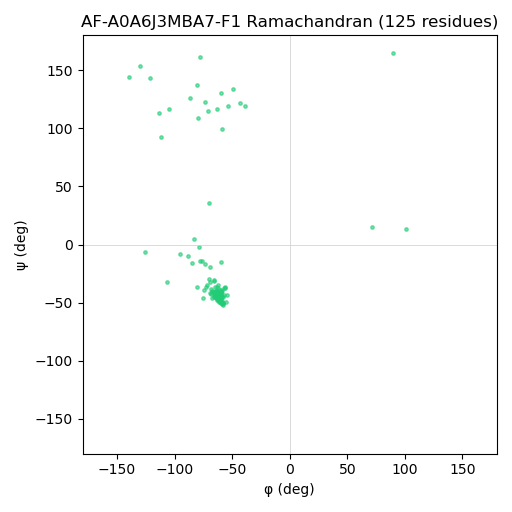054 -3.098 6.939 1.00 91.75 98 LEU A CA 1
ATOM 768 C C . LEU A 1 98 ? 2.662 -4.047 5.796 1.00 91.75 98 LEU A C 1
ATOM 770 O O . LEU A 1 98 ? 3.526 -4.494 5.045 1.00 91.75 98 LEU A O 1
ATOM 774 N N . ALA A 1 99 ? 1.368 -4.322 5.618 1.00 88.69 99 ALA A N 1
ATOM 775 C CA . ALA A 1 99 ? 0.881 -5.159 4.526 1.00 88.69 99 ALA A CA 1
ATOM 776 C C . ALA A 1 99 ? 1.141 -4.531 3.149 1.00 88.69 99 ALA A C 1
ATOM 778 O O . ALA A 1 99 ? 1.479 -5.260 2.215 1.00 88.69 99 ALA A O 1
ATOM 779 N N . GLN A 1 100 ? 1.035 -3.203 3.016 1.00 88.19 100 GLN A N 1
ATOM 7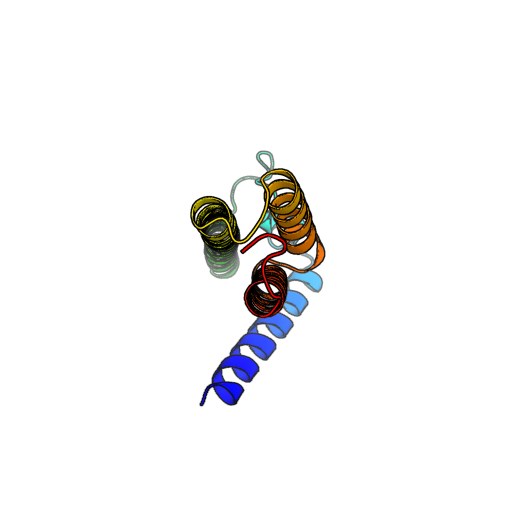80 C CA . GLN A 1 100 ? 1.377 -2.507 1.770 1.00 88.19 100 GLN A CA 1
ATOM 781 C C . GLN A 1 100 ? 2.845 -2.709 1.397 1.00 88.19 100 GLN A C 1
ATOM 783 O O . GLN A 1 100 ? 3.139 -2.978 0.237 1.00 88.19 100 GLN A O 1
ATOM 788 N N . LEU A 1 101 ? 3.750 -2.642 2.379 1.00 83.12 101 LEU A N 1
ATOM 789 C CA . LEU A 1 101 ? 5.179 -2.877 2.157 1.00 83.12 101 LEU A CA 1
ATOM 790 C C . LEU A 1 101 ? 5.480 -4.341 1.807 1.00 83.12 101 LEU A C 1
ATOM 792 O O . LEU A 1 101 ? 6.325 -4.605 0.961 1.00 83.12 101 LEU A O 1
ATOM 796 N N . ALA A 1 102 ? 4.790 -5.291 2.444 1.00 83.62 102 ALA A N 1
ATOM 797 C CA . ALA A 1 102 ? 5.056 -6.718 2.266 1.00 83.62 102 ALA A CA 1
ATOM 798 C C . ALA A 1 102 ? 4.427 -7.318 0.997 1.00 83.62 102 ALA A C 1
ATOM 800 O O . ALA A 1 102 ? 4.997 -8.221 0.393 1.00 83.62 102 ALA A O 1
ATOM 801 N N . THR A 1 103 ? 3.230 -6.862 0.619 1.00 82.38 103 THR A N 1
ATOM 802 C CA . THR A 1 103 ? 2.402 -7.505 -0.424 1.00 82.38 103 THR A CA 1
ATOM 803 C C . THR A 1 103 ? 1.979 -6.563 -1.549 1.00 82.38 103 THR A C 1
ATOM 805 O O . THR A 1 103 ? 1.388 -7.002 -2.534 1.00 82.38 103 THR A O 1
ATOM 808 N N . GLY A 1 104 ? 2.276 -5.270 -1.420 1.00 83.69 104 GLY A N 1
ATOM 809 C CA . GLY A 1 104 ? 1.847 -4.237 -2.350 1.00 83.69 104 GLY A CA 1
ATOM 810 C C . GLY A 1 104 ? 0.491 -3.612 -1.995 1.00 83.69 104 GLY A C 1
ATOM 811 O O . GLY A 1 104 ? -0.288 -4.145 -1.193 1.00 83.69 104 GLY A O 1
ATOM 812 N N . PRO A 1 105 ? 0.177 -2.459 -2.608 1.00 85.88 105 PRO A N 1
ATOM 813 C CA . PRO A 1 105 ? -0.949 -1.626 -2.204 1.00 85.88 105 PRO A CA 1
ATOM 814 C C . PRO A 1 105 ? -2.305 -2.314 -2.448 1.00 85.88 105 PRO A C 1
ATOM 816 O O . PRO A 1 105 ? -3.183 -2.271 -1.584 1.00 85.88 105 PRO A O 1
ATOM 819 N N . GLY A 1 106 ? -2.488 -3.005 -3.581 1.00 85.50 106 GLY A N 1
ATOM 820 C CA . GLY A 1 106 ? -3.762 -3.654 -3.924 1.00 85.50 106 GLY A CA 1
ATOM 821 C C . GLY A 1 106 ? -4.151 -4.804 -2.991 1.00 85.50 106 GLY A C 1
ATOM 822 O O . GLY A 1 106 ? -5.290 -4.863 -2.523 1.00 85.50 106 GLY A O 1
ATOM 823 N N . ALA A 1 107 ? -3.204 -5.690 -2.672 1.00 84.88 107 ALA A N 1
ATOM 824 C CA . ALA A 1 107 ? -3.438 -6.808 -1.758 1.00 84.88 107 ALA A CA 1
ATOM 825 C C . ALA A 1 107 ? -3.738 -6.314 -0.335 1.00 84.88 107 ALA A C 1
ATOM 827 O O . ALA A 1 107 ? -4.701 -6.763 0.293 1.00 84.88 107 ALA A O 1
ATOM 828 N N . ALA A 1 108 ? -2.975 -5.328 0.140 1.00 91.25 108 ALA A N 1
ATOM 829 C CA . ALA A 1 108 ? -3.209 -4.703 1.434 1.00 91.25 108 ALA A CA 1
ATOM 830 C C . ALA A 1 108 ? -4.590 -4.036 1.517 1.00 91.25 108 ALA A C 1
ATOM 832 O O . ALA A 1 108 ? -5.275 -4.173 2.532 1.00 91.25 108 ALA A O 1
ATOM 833 N N . LEU A 1 109 ? -5.030 -3.353 0.451 1.00 91.69 109 LEU A N 1
ATOM 834 C CA . LEU A 1 109 ? -6.344 -2.713 0.408 1.00 91.69 109 LEU A CA 1
ATOM 835 C C . LEU A 1 109 ? -7.475 -3.745 0.460 1.00 91.69 109 LEU A C 1
ATOM 837 O O . LEU A 1 109 ? -8.442 -3.557 1.196 1.00 91.69 109 LEU A O 1
ATOM 841 N N . MET A 1 110 ? -7.339 -4.857 -0.266 1.00 91.31 110 MET A N 1
ATOM 842 C CA . MET A 1 110 ? -8.301 -5.958 -0.207 1.00 91.31 110 MET A CA 1
ATOM 843 C C . MET A 1 110 ? -8.361 -6.580 1.196 1.00 91.31 110 MET A C 1
ATOM 845 O O . MET A 1 110 ? -9.446 -6.842 1.716 1.00 91.31 110 MET A O 1
ATOM 849 N N . GLY A 1 111 ? -7.208 -6.766 1.845 1.00 90.62 111 GLY A N 1
ATOM 850 C CA . GLY A 1 111 ? -7.133 -7.235 3.229 1.00 90.62 111 GLY A CA 1
ATOM 851 C C . GLY A 1 111 ? -7.830 -6.286 4.208 1.00 90.62 111 GLY A C 1
ATOM 852 O O . GLY A 1 111 ? -8.628 -6.730 5.038 1.00 90.62 111 GLY A O 1
ATOM 853 N N . LEU A 1 112 ? -7.594 -4.978 4.070 1.00 93.94 112 LEU A N 1
ATOM 854 C CA . LEU A 1 112 ? -8.260 -3.949 4.867 1.00 93.94 112 LEU A CA 1
ATOM 855 C C . LEU A 1 112 ? -9.777 -3.946 4.633 1.00 93.94 112 LEU A C 1
ATOM 857 O O . LEU A 1 112 ? -10.543 -3.875 5.593 1.00 93.94 112 LEU A O 1
ATOM 861 N N . TRP A 1 113 ? -10.216 -4.074 3.379 1.00 93.56 113 TRP A N 1
ATOM 862 C CA . TRP A 1 113 ? -11.632 -4.171 3.026 1.00 93.56 113 TRP A CA 1
ATOM 863 C C . TRP A 1 113 ? -12.288 -5.398 3.671 1.00 93.56 113 TRP A C 1
ATOM 865 O O . TRP A 1 113 ? -13.298 -5.263 4.357 1.00 93.56 113 TRP A O 1
ATOM 875 N N . LEU A 1 114 ? -11.678 -6.581 3.555 1.00 92.38 114 LEU A N 1
ATOM 876 C CA . LEU A 1 114 ? -12.183 -7.804 4.189 1.00 92.38 114 LEU A CA 1
ATOM 877 C C . LEU A 1 114 ? -12.272 -7.677 5.714 1.00 92.38 114 LEU A C 1
ATOM 879 O O . LEU A 1 114 ? -13.250 -8.121 6.318 1.00 92.38 114 LEU A O 1
ATOM 883 N N . TRP A 1 115 ? -11.264 -7.078 6.351 1.00 94.62 115 TRP A N 1
ATOM 884 C CA . TRP A 1 115 ? -11.285 -6.809 7.789 1.00 94.62 115 TRP A CA 1
ATOM 885 C C . TRP A 1 115 ? -12.424 -5.853 8.170 1.00 94.62 115 TRP A C 1
ATOM 887 O O . TRP A 1 115 ? -13.153 -6.117 9.131 1.00 94.62 115 TRP A O 1
ATOM 897 N N . ARG A 1 116 ? -12.624 -4.784 7.391 1.00 94.06 116 ARG A N 1
ATOM 898 C CA . ARG A 1 116 ? -13.705 -3.814 7.586 1.00 94.06 116 ARG A CA 1
ATOM 899 C C . ARG A 1 116 ? -15.071 -4.488 7.515 1.00 94.06 116 ARG A C 1
ATOM 901 O O . ARG A 1 116 ? -15.864 -4.338 8.440 1.00 94.06 116 ARG A O 1
ATOM 908 N N . GLU A 1 117 ? -15.327 -5.265 6.463 1.00 91.81 117 GLU A N 1
ATOM 909 C CA . GLU A 1 117 ? -16.597 -5.980 6.278 1.00 91.81 117 GLU A CA 1
ATOM 910 C C . GLU A 1 117 ? -16.877 -6.959 7.425 1.00 91.81 117 GLU A C 1
ATOM 912 O O . GLU A 1 117 ? -18.005 -7.049 7.903 1.00 91.81 117 GLU A O 1
ATOM 917 N N . LYS A 1 118 ? -15.853 -7.660 7.929 1.00 90.44 118 LYS A N 1
ATOM 918 C CA . LYS A 1 118 ? -16.004 -8.534 9.104 1.00 90.44 118 LYS A CA 1
ATOM 919 C C . LYS A 1 118 ? -16.325 -7.744 10.368 1.00 90.44 118 LYS A C 1
ATOM 921 O O . LYS A 1 118 ? -17.185 -8.157 11.135 1.00 90.44 118 LYS A O 1
ATOM 926 N N . THR A 1 119 ? -15.661 -6.612 10.568 1.00 90.25 119 THR A N 1
ATOM 927 C CA . THR A 1 119 ? -15.827 -5.783 11.767 1.00 90.25 119 THR A CA 1
ATOM 928 C C . THR A 1 119 ? -17.216 -5.152 11.827 1.00 90.25 119 THR A C 1
ATOM 930 O O . THR A 1 119 ? -17.832 -5.144 12.884 1.00 90.25 119 THR A O 1
ATOM 933 N N . MET A 1 120 ? -17.749 -4.697 10.689 1.00 87.31 120 MET A N 1
ATOM 934 C CA . MET A 1 120 ? -19.101 -4.126 10.611 1.00 87.31 120 MET A CA 1
ATOM 935 C C . MET A 1 120 ? -20.218 -5.159 10.829 1.00 87.31 120 MET A C 1
ATOM 937 O O . MET A 1 120 ? -21.341 -4.778 11.138 1.00 87.31 120 MET A O 1
ATOM 941 N N . ARG A 1 121 ? -19.931 -6.459 10.669 1.00 83.44 121 ARG A N 1
ATOM 942 C CA . ARG A 1 121 ? -20.899 -7.545 10.904 1.00 83.44 121 ARG A CA 1
ATOM 943 C C . ARG A 1 121 ? -20.982 -7.983 12.365 1.00 83.44 121 ARG A C 1
ATOM 945 O O . ARG A 1 121 ? -21.914 -8.705 12.711 1.00 83.44 121 ARG A O 1
ATOM 952 N N . LEU A 1 122 ? -20.013 -7.615 13.202 1.00 72.44 122 LEU A N 1
ATOM 953 C CA . LEU A 1 122 ? -20.026 -7.993 14.611 1.00 72.44 122 LEU A CA 1
ATOM 954 C C . LEU A 1 122 ? -20.948 -7.049 15.399 1.00 72.44 122 LEU A C 1
ATOM 956 O O . LEU A 1 122 ? -20.890 -5.837 15.184 1.00 72.44 122 LEU A O 1
ATOM 960 N N . PRO A 1 123 ? -21.780 -7.572 16.319 1.00 60.47 123 PRO A N 1
ATOM 961 C CA . PRO A 1 123 ? -22.543 -6.727 17.226 1.00 60.47 123 PRO A CA 1
ATOM 962 C C . PRO A 1 123 ? -21.575 -5.885 18.063 1.00 60.47 123 PRO A C 1
ATOM 964 O O . PRO A 1 123 ? -20.601 -6.405 18.611 1.00 60.47 123 PRO A O 1
ATOM 967 N N . VAL A 1 124 ? -21.823 -4.577 18.126 1.00 62.19 124 VAL A N 1
ATOM 968 C CA . VAL A 1 124 ? -20.983 -3.634 18.870 1.00 62.19 124 VAL A CA 1
ATOM 969 C C . VAL A 1 124 ? -21.208 -3.883 20.366 1.00 62.19 124 VAL A C 1
ATOM 971 O O . VAL A 1 124 ? -22.321 -3.658 20.837 1.00 62.19 124 VAL A O 1
ATOM 974 N N . PRO A 1 125 ? -20.207 -4.343 21.144 1.00 51.16 125 PRO A N 1
ATOM 975 C CA . PRO A 1 125 ? -20.407 -4.593 22.566 1.00 51.16 125 PRO A CA 1
ATOM 976 C C . PRO A 1 125 ? -20.743 -3.276 23.276 1.00 51.16 125 PRO A C 1
ATOM 978 O O . PRO A 1 125 ? -19.922 -2.358 23.290 1.00 51.16 125 PRO A O 1
ATOM 981 N N . GLY A 1 126 ? -21.945 -3.179 23.848 1.00 61.19 126 GLY A N 1
ATOM 982 C CA . GLY A 1 126 ? -22.411 -1.989 24.571 1.00 61.19 126 GLY A CA 1
ATOM 983 C C . GLY A 1 126 ? -23.365 -1.066 23.799 1.00 61.19 126 GLY A C 1
ATOM 984 O O . GLY A 1 126 ? -23.597 0.054 24.256 1.00 61.19 126 GLY A O 1
ATOM 985 N N . ARG A 1 127 ? -23.923 -1.514 22.667 1.00 48.25 127 ARG A N 1
ATOM 986 C CA . ARG A 1 127 ? -25.151 -0.968 22.067 1.00 48.25 127 ARG A CA 1
ATOM 987 C C . ARG A 1 127 ? -26.156 -2.077 21.797 1.00 48.25 127 ARG A C 1
ATOM 989 O O . ARG A 1 127 ? -25.705 -3.189 21.452 1.00 48.25 127 ARG A O 1
#

Organism: NCBI:txid1314786

Secondary structure (DSSP, 8-state):
-HHHHHHHHHHHHHHHHHHHHH---TTS-HHHHHS--TTS----TTSHHHHHHHHHHHHHHHHHHHHHHHHHHHHHHHHHTTSS-HHHHHHHHHHHHHHHHHH-HHHHHHHHHHHHHHHHTS--TT-

Mean predicted aligned error: 9.14 Å

Solvent-accessible surface area (backbone atoms only — not comparable to full-atom values): 7295 Å² total; per-residue (Å²): 109,70,70,57,54,50,51,51,53,50,52,52,49,52,54,50,52,48,50,39,72,71,43,90,46,93,85,45,40,74,67,59,49,77,43,88,63,85,86,56,77,76,68,66,72,84,42,73,66,46,45,53,50,54,52,52,28,51,53,50,48,51,48,42,51,51,44,51,52,50,54,51,49,55,44,50,50,39,39,74,70,64,76,40,51,75,69,54,40,54,50,51,52,53,52,39,55,52,32,28,75,76,65,34,47,70,55,21,50,52,52,50,48,54,51,49,58,54,56,73,70,50,83,58,90,92,114

Nearest PDB structures (foldseek):
  7yh8-assembly2_C  TM=7.442E-01  e=1.191E+00  synthetic construct

Sequence (127 aa):
MLNIVFGLCFIVHLATTYWISSSSSDIVSFSRLLIPTYEVAEPRADTIAAFMFTILRWDHLFTIIAFWVYGSFSVLTMRGSGIITSMSAIKAFGAFTLAQLATGPGAALMGLWLWREKTMRLPVPGR